Protein AF-A0AAW5MXD5-F1 (afdb_monomer)

Solvent-accessible surface area (backbone atoms only — not comparable to full-atom values): 5401 Å² total; per-residue (Å²): 115,80,79,46,56,22,78,87,73,53,84,71,69,90,78,76,86,73,88,42,74,67,58,53,9,50,72,13,36,51,37,62,46,81,44,80,34,89,93,27,66,31,27,36,43,33,41,22,47,21,78,58,17,52,60,45,50,46,63,55,48,50,64,65,31,59,96,41,93,53,45,84,32,52,41,78,48,77,46,61,78,76,97,67,68,59,80,90,68,137

Sequence (90 aa):
DALDMAEGRSRIPVEGGQYGIHALSAAAIDEVRIESGEERAVRIEIEMNNSAGIFQVDDLLATKLRGTPLEGHVEVIAQVPGETEKRLLP

Mean predicted aligned error: 8.95 Å

Foldseek 3Di:
DVQCLEPDRDPPPPPDPPPDLVVLLSLQWHGWDWDQDDQARIEIETEGLAPSVVVVVCVPPVVVLPPDPCVRRYDYHYDYPDDDHDDSDD

Organism: NCBI:txid1499973

Nearest PDB structures (foldseek):
  7b7d-assembly1_U  TM=4.768E-01  e=6.220E-01  Saccharomyces cerevisiae S288C
  5opt-assembly1_Q  TM=4.542E-01  e=5.819E-01  Trypanosoma cruzi strain CL Brener
  6xa1-assembly1_SH  TM=3.534E-01  e=3.196E-01  Homo sapiens
  7mdz-assembly1_HH  TM=3.631E-01  e=7.106E-01  Oryctolagus cuniculus
  8xxm-assembly1_SH  TM=3.624E-01  e=1.133E+00  Homo sapiens

InterPro domains:
  IPR039967 Uncharacterized protein MJ1020-like [PTHR40517] (1-85)

Secondary structure (DSSP, 8-state):
-GGGGSTTT------SS---HHHHHHHTEEEEEEEE-SSSSEEEEEEESSGGGHHHHIIIIIHHHTTSTTTTTEEEEEE--SSSPPP---

pLDDT: mean 77.64, std 16.33, range [40.41, 92.69]

Radius of gyration: 13.73 Å; Cα contacts (8 Å, |Δi|>4): 130; chains: 1; bounding box: 35×22×42 Å

Structure (mmCIF, N/CA/C/O backbone):
data_AF-A0AAW5MXD5-F1
#
_entry.id   AF-A0AAW5MXD5-F1
#
loop_
_atom_site.group_PDB
_atom_site.id
_atom_site.type_symbol
_atom_site.label_atom_id
_atom_site.label_alt_id
_atom_site.label_comp_id
_atom_site.label_asym_id
_atom_site.label_entity_id
_atom_site.label_seq_id
_atom_site.pdbx_PDB_ins_code
_atom_site.Cartn_x
_atom_site.Cartn_y
_atom_site.Cartn_z
_atom_site.occupancy
_atom_site.B_iso_or_equiv
_atom_site.auth_seq_id
_atom_site.auth_comp_id
_atom_site.auth_asym_id
_atom_site.auth_atom_id
_atom_site.pdbx_PDB_model_num
ATOM 1 N N . ASP A 1 1 ? -8.739 -9.161 -5.059 1.00 52.78 1 ASP A N 1
ATOM 2 C CA . ASP A 1 1 ? -8.560 -7.829 -5.665 1.00 52.78 1 ASP A CA 1
ATOM 3 C C . ASP A 1 1 ? -7.408 -7.061 -5.044 1.00 52.78 1 ASP A C 1
ATOM 5 O O . ASP A 1 1 ? -6.390 -6.953 -5.706 1.00 52.78 1 ASP A O 1
ATOM 9 N N . ALA A 1 2 ? -7.488 -6.576 -3.795 1.00 40.97 2 ALA A N 1
ATOM 10 C CA . ALA A 1 2 ? -6.409 -5.731 -3.258 1.00 40.97 2 ALA A CA 1
ATOM 11 C C . ALA A 1 2 ? -5.078 -6.446 -2.958 1.00 40.97 2 ALA A C 1
ATOM 13 O O . ALA A 1 2 ? -4.005 -5.869 -3.097 1.00 40.97 2 ALA A O 1
ATOM 14 N N . LEU A 1 3 ? -5.157 -7.724 -2.591 1.00 44.94 3 LEU A N 1
ATOM 15 C CA . LEU A 1 3 ? -4.001 -8.571 -2.293 1.00 44.94 3 LEU A CA 1
ATOM 16 C C . LEU A 1 3 ? -3.312 -9.116 -3.560 1.00 44.94 3 LEU A C 1
ATOM 18 O O . LEU A 1 3 ? -2.209 -9.647 -3.480 1.00 44.94 3 LEU A O 1
ATOM 22 N N . ASP A 1 4 ? -3.936 -8.988 -4.736 1.00 55.50 4 ASP A N 1
ATOM 23 C CA . ASP A 1 4 ? -3.406 -9.548 -5.989 1.00 55.50 4 ASP A CA 1
ATOM 24 C C . ASP A 1 4 ? -2.332 -8.658 -6.639 1.00 55.50 4 ASP A C 1
ATOM 26 O O . ASP A 1 4 ? -1.819 -8.986 -7.705 1.00 55.50 4 ASP A O 1
ATOM 30 N N . MET A 1 5 ? -1.984 -7.536 -6.004 1.00 53.47 5 MET A N 1
ATOM 31 C CA . MET A 1 5 ? -1.069 -6.533 -6.550 1.00 53.47 5 MET A CA 1
ATOM 32 C C . MET A 1 5 ? 0.382 -6.632 -6.060 1.00 53.47 5 MET A C 1
ATOM 34 O O . MET A 1 5 ? 1.225 -5.907 -6.575 1.00 53.47 5 MET A O 1
ATOM 38 N N . ALA A 1 6 ? 0.694 -7.504 -5.097 1.00 45.06 6 ALA A N 1
ATOM 39 C CA . ALA A 1 6 ? 2.071 -7.710 -4.641 1.00 45.06 6 ALA A CA 1
ATOM 40 C C . ALA A 1 6 ? 2.835 -8.662 -5.581 1.00 45.06 6 ALA A C 1
ATOM 42 O O . ALA A 1 6 ? 2.260 -9.640 -6.085 1.00 45.06 6 ALA A O 1
ATOM 43 N N . GLU A 1 7 ? 4.129 -8.389 -5.801 1.00 48.50 7 GLU A N 1
ATOM 44 C CA . GLU A 1 7 ? 5.027 -9.211 -6.617 1.00 48.50 7 GLU A CA 1
ATOM 45 C C . GLU A 1 7 ? 4.860 -10.708 -6.297 1.00 48.50 7 GLU A C 1
ATOM 47 O O . GLU A 1 7 ? 5.160 -11.188 -5.204 1.00 48.50 7 GLU A O 1
ATOM 52 N N . GLY A 1 8 ? 4.349 -11.467 -7.271 1.00 47.62 8 GLY A N 1
ATOM 53 C CA . GLY A 1 8 ? 4.298 -12.930 -7.206 1.00 47.62 8 GLY A CA 1
ATOM 54 C C . GLY A 1 8 ? 2.932 -13.580 -7.413 1.00 47.62 8 GLY A C 1
ATOM 55 O O . GLY A 1 8 ? 2.898 -14.800 -7.576 1.00 47.62 8 GLY A O 1
ATOM 56 N N . ARG A 1 9 ? 1.814 -12.835 -7.461 1.00 46.78 9 ARG A N 1
ATOM 57 C CA . ARG A 1 9 ? 0.488 -13.451 -7.723 1.00 46.78 9 ARG A CA 1
ATOM 58 C C . ARG A 1 9 ? -0.285 -12.922 -8.923 1.00 46.78 9 ARG A C 1
ATOM 60 O O . ARG A 1 9 ? -1.089 -13.675 -9.467 1.00 46.78 9 ARG A O 1
ATOM 67 N N . SER A 1 10 ? 0.040 -11.736 -9.427 1.00 45.22 10 SER A N 1
ATOM 68 C CA . SER A 1 10 ? -0.490 -11.258 -10.701 1.00 45.22 10 SER A CA 1
ATOM 69 C C . SER A 1 10 ? 0.641 -10.729 -11.575 1.00 45.22 10 SER A C 1
ATOM 71 O O . SER A 1 10 ? 0.889 -9.532 -11.675 1.00 45.22 10 SER A O 1
ATOM 73 N N . ARG A 1 11 ? 1.339 -11.637 -12.268 1.00 48.38 11 ARG A N 1
ATOM 74 C CA . ARG A 1 11 ? 1.845 -11.258 -13.590 1.00 48.38 11 ARG A CA 1
ATOM 75 C C . ARG A 1 11 ? 0.598 -11.074 -14.440 1.00 48.38 11 ARG A C 1
ATOM 77 O O . ARG A 1 11 ? 0.145 -12.038 -15.044 1.00 48.38 11 ARG A O 1
ATOM 84 N N . ILE A 1 12 ? 0.034 -9.869 -14.466 1.00 45.66 12 ILE A N 1
ATOM 85 C CA . ILE A 1 12 ? -0.600 -9.417 -15.698 1.00 45.66 12 ILE A CA 1
ATOM 86 C C . ILE A 1 12 ? 0.592 -9.137 -16.602 1.00 45.66 12 ILE A C 1
ATOM 88 O O . ILE A 1 12 ? 1.318 -8.169 -16.359 1.00 45.66 12 ILE A O 1
ATOM 92 N N . PRO A 1 13 ? 0.894 -10.011 -17.574 1.00 40.41 13 PRO A N 1
ATOM 93 C CA . PRO A 1 13 ? 1.875 -9.654 -18.570 1.00 40.41 13 PRO A CA 1
ATOM 94 C C . PRO A 1 13 ? 1.326 -8.389 -19.220 1.00 40.41 13 PRO A C 1
ATOM 96 O O . PRO A 1 13 ? 0.161 -8.354 -19.620 1.00 40.41 13 PRO A O 1
ATOM 99 N N . VAL A 1 14 ? 2.144 -7.348 -19.334 1.00 48.84 14 VAL A N 1
ATOM 100 C CA . VAL A 1 14 ? 1.834 -6.207 -20.201 1.00 48.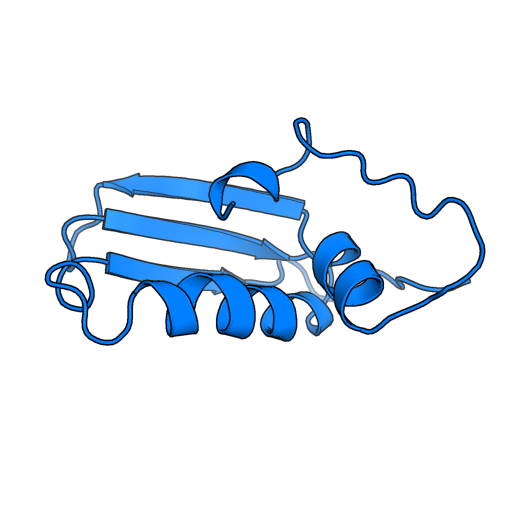84 14 VAL A CA 1
ATOM 101 C C . VAL A 1 14 ? 1.992 -6.681 -21.658 1.00 48.84 14 VAL A C 1
ATOM 103 O O . VAL A 1 14 ? 2.802 -6.179 -22.427 1.00 48.84 14 VAL A O 1
ATOM 106 N N . GLU A 1 15 ? 1.286 -7.749 -22.025 1.00 44.00 15 GLU A N 1
ATOM 107 C CA . GLU A 1 15 ? 1.227 -8.316 -23.360 1.00 44.00 15 GLU A CA 1
ATOM 108 C C . GLU A 1 15 ? 0.159 -7.536 -24.121 1.00 44.00 15 GLU A C 1
ATOM 110 O O . GLU A 1 15 ? -1.035 -7.687 -23.881 1.00 44.00 15 GLU A O 1
ATOM 115 N N . GLY A 1 16 ? 0.594 -6.677 -25.045 1.00 47.91 16 GLY A N 1
ATOM 116 C CA . GLY A 1 16 ? 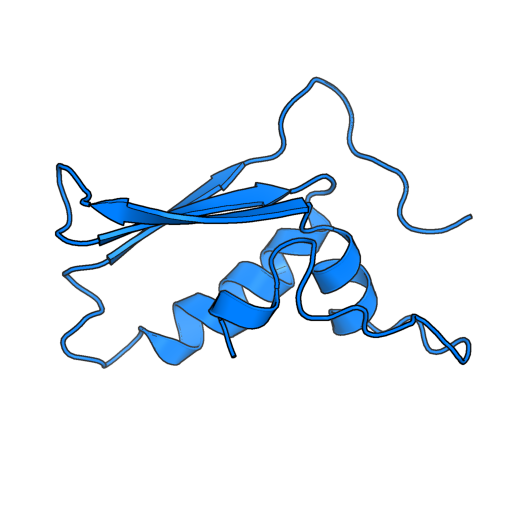-0.298 -6.183 -26.097 1.00 47.91 16 GLY A CA 1
ATOM 117 C C . GLY A 1 16 ? -0.321 -4.681 -26.360 1.00 47.91 16 GLY A C 1
ATOM 118 O O . GLY A 1 16 ? -1.207 -4.229 -27.077 1.00 47.91 16 GLY A O 1
ATOM 119 N N . GLY A 1 17 ? 0.615 -3.885 -25.834 1.00 48.88 17 GLY A N 1
ATOM 120 C CA . GLY A 1 17 ? 0.800 -2.499 -26.297 1.00 48.88 17 GLY A CA 1
ATOM 121 C C . GLY A 1 17 ? -0.315 -1.507 -25.927 1.00 48.88 17 GLY A C 1
ATOM 122 O O . GLY A 1 17 ? -0.316 -0.384 -26.426 1.00 48.88 17 GLY A O 1
ATOM 123 N N . GLN A 1 18 ? -1.238 -1.874 -25.034 1.00 50.81 18 GLN A N 1
ATOM 124 C CA . GLN A 1 18 ? -2.149 -0.924 -24.393 1.00 50.81 18 GLN A CA 1
ATOM 125 C C . GLN A 1 18 ? -1.547 -0.448 -23.068 1.00 50.81 18 GLN A C 1
ATOM 127 O O . GLN A 1 18 ? -1.793 -1.018 -22.007 1.00 50.81 18 GLN A O 1
ATOM 132 N N . TYR A 1 19 ? -0.753 0.622 -23.130 1.00 63.81 19 TYR A N 1
ATOM 133 C CA . TYR A 1 19 ? -0.277 1.352 -21.952 1.00 63.81 19 TYR A CA 1
ATOM 134 C C . TYR A 1 19 ? -1.426 2.179 -21.358 1.00 63.81 19 TYR A C 1
ATOM 136 O O . TYR A 1 19 ? -1.508 3.392 -21.535 1.00 63.81 19 TYR A O 1
ATOM 144 N N . GLY A 1 20 ? -2.377 1.500 -20.719 1.00 74.25 20 GLY A N 1
ATOM 145 C CA . GLY A 1 20 ? -3.438 2.147 -19.954 1.00 74.25 20 GLY A CA 1
ATOM 146 C C . GLY A 1 20 ? -2.931 2.628 -18.596 1.00 74.25 20 GLY A C 1
ATOM 147 O O . GLY A 1 20 ? -1.987 2.059 -18.046 1.00 74.25 20 GLY A O 1
ATOM 148 N N . ILE A 1 21 ? -3.600 3.634 -18.026 1.00 75.12 21 ILE A N 1
ATOM 149 C CA . ILE A 1 21 ? -3.260 4.187 -16.704 1.00 75.12 21 I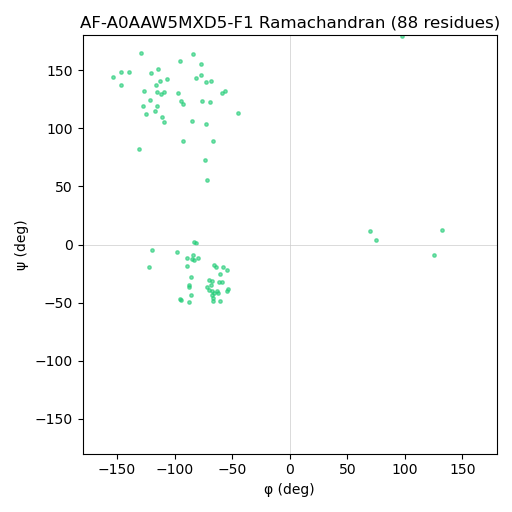LE A CA 1
ATOM 150 C C . ILE A 1 21 ? -3.193 3.101 -15.621 1.00 75.12 21 ILE A C 1
ATOM 152 O O . ILE A 1 21 ? -2.262 3.119 -14.831 1.00 75.12 21 ILE A O 1
ATOM 156 N N . HIS A 1 22 ? -4.089 2.107 -15.670 1.00 77.19 22 HIS A N 1
ATOM 157 C CA . HIS A 1 22 ? -4.126 0.979 -14.733 1.00 77.19 22 HIS A CA 1
ATOM 158 C C . HIS A 1 22 ? -2.925 0.035 -14.866 1.00 77.19 22 HIS A C 1
ATOM 160 O O . HIS A 1 22 ? -2.396 -0.442 -13.870 1.00 77.19 22 HIS A O 1
ATOM 166 N N . ALA A 1 23 ? -2.476 -0.242 -16.095 1.00 80.19 23 ALA A N 1
ATOM 167 C CA . ALA A 1 23 ? -1.319 -1.108 -16.320 1.00 80.19 23 ALA A CA 1
ATOM 168 C C . ALA A 1 23 ? -0.027 -0.419 -15.859 1.00 80.19 23 ALA A C 1
ATOM 170 O O . ALA A 1 23 ? 0.832 -1.052 -15.250 1.00 80.19 23 ALA A O 1
ATOM 171 N N . LEU A 1 24 ? 0.079 0.890 -16.108 1.00 84.56 24 LEU A N 1
ATOM 172 C CA . LEU A 1 24 ? 1.205 1.702 -15.661 1.00 84.56 24 LEU A CA 1
ATOM 173 C C . LEU A 1 24 ? 1.243 1.824 -14.133 1.00 84.56 24 LEU A C 1
ATOM 175 O O . LEU A 1 24 ? 2.294 1.630 -13.531 1.00 84.56 24 LEU A O 1
ATOM 179 N N . SER A 1 25 ? 0.101 2.105 -13.502 1.00 83.19 25 SER A N 1
ATOM 180 C CA . SER A 1 25 ? 0.004 2.219 -12.048 1.00 83.19 25 SER A CA 1
ATOM 181 C C . SER A 1 25 ? 0.207 0.879 -11.345 1.00 83.19 25 SER A C 1
ATOM 183 O O . SER A 1 25 ? 0.827 0.844 -10.292 1.00 83.19 25 SER A O 1
ATOM 185 N N . ALA A 1 26 ? -0.241 -0.237 -11.924 1.00 84.50 26 ALA A N 1
ATOM 186 C CA . ALA A 1 26 ? 0.045 -1.563 -11.379 1.00 84.50 26 ALA A CA 1
ATOM 187 C C . ALA A 1 26 ? 1.543 -1.905 -11.454 1.00 84.50 26 ALA A C 1
ATOM 189 O O . ALA A 1 26 ? 2.099 -2.400 -10.481 1.00 84.50 26 ALA A O 1
ATOM 190 N N . ALA A 1 27 ? 2.216 -1.582 -12.566 1.00 87.38 27 ALA A N 1
ATOM 191 C CA . ALA A 1 27 ? 3.660 -1.800 -12.723 1.00 87.38 27 ALA A CA 1
ATOM 192 C C . ALA A 1 27 ? 4.523 -0.948 -11.769 1.00 87.38 27 ALA A C 1
ATOM 194 O O . ALA A 1 27 ? 5.704 -1.230 -11.570 1.00 87.38 27 ALA A O 1
ATOM 195 N N . ALA A 1 28 ? 3.939 0.101 -11.193 1.00 90.62 28 ALA A N 1
ATOM 196 C CA . ALA A 1 28 ? 4.589 0.994 -10.248 1.00 90.62 28 ALA A CA 1
ATOM 197 C C . ALA A 1 28 ? 4.572 0.485 -8.795 1.00 90.62 28 ALA A C 1
ATOM 199 O O . ALA A 1 28 ? 5.232 1.082 -7.946 1.00 90.62 28 ALA A O 1
ATOM 200 N N . ILE A 1 29 ? 3.828 -0.585 -8.498 1.00 88.69 29 ILE A N 1
ATOM 201 C CA . ILE A 1 29 ? 3.773 -1.210 -7.172 1.00 88.69 29 ILE A CA 1
ATOM 202 C C . ILE A 1 29 ? 4.776 -2.365 -7.129 1.00 88.69 29 ILE A C 1
ATOM 204 O O . ILE A 1 29 ? 4.691 -3.275 -7.950 1.00 88.69 29 ILE A O 1
ATOM 208 N N . ASP A 1 30 ? 5.707 -2.332 -6.175 1.00 88.88 30 ASP A N 1
ATOM 209 C CA . ASP A 1 30 ? 6.637 -3.439 -5.917 1.00 88.88 30 ASP A CA 1
ATOM 210 C C . ASP A 1 30 ? 6.000 -4.432 -4.924 1.00 88.88 30 ASP A C 1
ATOM 212 O O . ASP A 1 30 ? 5.919 -5.632 -5.197 1.00 88.88 30 ASP A O 1
ATOM 216 N N . GLU A 1 31 ? 5.468 -3.951 -3.794 1.00 88.25 31 GLU A N 1
ATOM 217 C CA . GLU A 1 31 ? 4.944 -4.826 -2.740 1.00 88.25 31 GLU A CA 1
ATOM 218 C C . GLU A 1 31 ? 3.738 -4.233 -1.998 1.00 88.25 31 GLU A C 1
ATOM 220 O O . GLU A 1 31 ? 3.630 -3.023 -1.808 1.00 88.25 31 GLU A O 1
ATOM 225 N N . VAL A 1 32 ? 2.832 -5.108 -1.547 1.00 88.38 32 VAL A N 1
ATOM 226 C CA . VAL A 1 32 ? 1.729 -4.775 -0.636 1.00 88.38 32 VAL A CA 1
ATOM 227 C C . VAL A 1 32 ? 1.778 -5.732 0.551 1.00 88.38 32 VAL A C 1
ATOM 229 O O . VAL A 1 32 ? 1.631 -6.943 0.375 1.00 88.38 32 VAL A O 1
ATOM 232 N N . ARG A 1 33 ? 1.944 -5.195 1.760 1.00 89.75 33 ARG A N 1
ATOM 233 C CA . ARG A 1 33 ? 1.935 -5.951 3.018 1.00 89.75 33 ARG A CA 1
ATOM 234 C C . ARG A 1 33 ? 0.716 -5.571 3.843 1.00 89.75 33 ARG A C 1
ATOM 236 O O . ARG A 1 33 ? 0.328 -4.408 3.895 1.00 89.75 33 ARG A O 1
ATOM 243 N N . ILE A 1 34 ? 0.109 -6.565 4.485 1.00 90.31 34 ILE A N 1
ATOM 244 C CA . ILE A 1 34 ? -0.979 -6.363 5.443 1.00 90.31 34 ILE A CA 1
ATOM 245 C C . ILE A 1 34 ? -0.478 -6.815 6.804 1.00 90.31 34 ILE A C 1
ATOM 247 O O . ILE A 1 34 ? -0.147 -7.985 6.991 1.00 90.31 34 ILE A O 1
ATOM 251 N N . GLU A 1 35 ? -0.456 -5.886 7.744 1.00 91.75 35 GLU A N 1
ATOM 252 C CA . GLU A 1 35 ? 0.075 -6.085 9.082 1.00 91.75 35 GLU A CA 1
ATOM 253 C C . GLU A 1 35 ? -0.933 -5.637 10.142 1.00 91.75 35 GLU A C 1
ATOM 255 O O . GLU A 1 35 ? -1.919 -4.944 9.866 1.00 91.75 35 GLU A O 1
ATOM 260 N N . SER A 1 36 ? -0.692 -6.055 11.382 1.00 92.00 36 SER A N 1
ATOM 261 C CA . SER A 1 36 ? -1.398 -5.496 12.532 1.00 92.00 36 SER A CA 1
ATOM 262 C C . SER A 1 36 ? -0.935 -4.056 12.726 1.00 92.00 36 SER A C 1
ATOM 264 O O . SER A 1 36 ? 0.260 -3.820 12.887 1.00 92.00 36 SER A O 1
ATOM 266 N N . GLY A 1 37 ? -1.863 -3.102 12.707 1.00 89.75 37 GLY A N 1
ATOM 267 C CA . GLY A 1 37 ? -1.525 -1.701 12.959 1.00 89.75 37 GLY A CA 1
ATOM 268 C C . GLY A 1 37 ? -1.480 -1.374 14.454 1.00 89.75 37 GLY A C 1
ATOM 269 O O . GLY A 1 37 ? -1.975 -2.129 15.297 1.00 89.75 37 GLY A O 1
ATOM 270 N N . GLU A 1 38 ? -0.871 -0.234 14.781 1.00 86.31 38 GLU A N 1
ATOM 271 C CA . GLU A 1 38 ? -0.773 0.266 16.160 1.00 86.31 38 GLU A CA 1
ATOM 272 C C . GLU A 1 38 ? -1.908 1.248 16.488 1.00 86.31 38 GLU A C 1
ATOM 274 O O . GLU A 1 38 ? -2.578 1.110 17.511 1.00 86.31 38 GLU A O 1
ATOM 279 N N . GLU A 1 39 ? -2.157 2.223 15.604 1.00 85.25 39 GLU A N 1
ATOM 280 C CA . GLU A 1 39 ? -3.230 3.217 15.764 1.00 85.25 39 GLU A CA 1
ATOM 281 C C . GLU A 1 39 ? -4.569 2.734 15.190 1.00 85.25 39 GLU A C 1
ATOM 283 O O . GLU A 1 39 ? -5.644 3.006 15.734 1.00 85.25 39 GLU A O 1
ATOM 288 N N . ARG A 1 40 ? -4.511 2.004 14.073 1.00 88.69 40 ARG A N 1
ATOM 289 C CA . ARG A 1 40 ? -5.647 1.336 13.429 1.00 88.69 40 ARG A CA 1
ATOM 290 C C . ARG A 1 40 ? -5.425 -0.172 13.505 1.00 88.69 40 ARG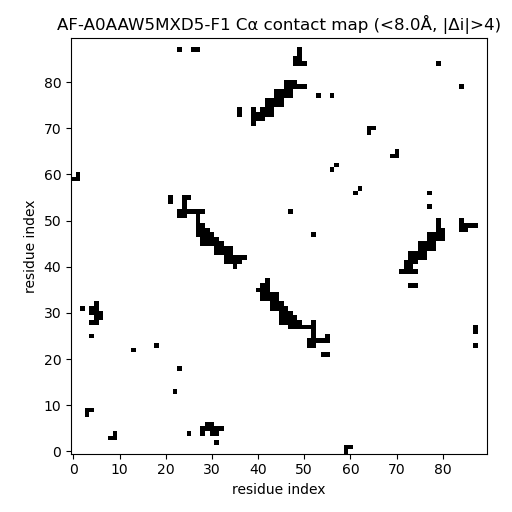 A C 1
ATOM 292 O O . ARG A 1 40 ? -4.292 -0.623 13.530 1.00 88.69 40 ARG A O 1
ATOM 299 N N . ALA A 1 41 ? -6.496 -0.963 13.539 1.00 89.50 41 ALA A N 1
ATOM 300 C CA . ALA A 1 41 ? -6.391 -2.414 13.729 1.00 89.50 41 ALA A CA 1
ATOM 301 C C . ALA A 1 41 ? -5.590 -3.116 12.617 1.00 89.50 41 ALA A C 1
ATOM 303 O O . ALA A 1 41 ? -4.928 -4.121 12.869 1.00 89.50 41 ALA A O 1
ATOM 304 N N . VAL A 1 42 ? -5.654 -2.591 11.393 1.00 91.44 42 VAL A N 1
ATOM 305 C CA . VAL A 1 42 ? -4.966 -3.135 10.221 1.00 91.44 42 VAL A CA 1
ATOM 306 C C . VAL A 1 42 ? -4.144 -2.035 9.567 1.00 91.44 42 VAL A C 1
ATOM 308 O O . VAL A 1 42 ? -4.672 -0.958 9.291 1.00 91.44 42 VAL A O 1
ATOM 311 N N . ARG A 1 43 ? -2.882 -2.330 9.263 1.00 91.69 43 ARG A N 1
ATOM 312 C CA . ARG A 1 43 ? -2.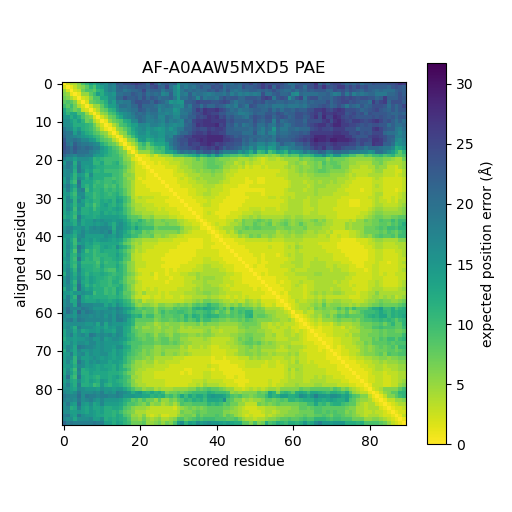000 -1.491 8.455 1.00 91.69 43 ARG A CA 1
ATOM 313 C C . ARG A 1 43 ? -1.765 -2.144 7.102 1.00 91.69 43 ARG A C 1
ATOM 315 O O . ARG A 1 43 ? -1.440 -3.325 7.030 1.00 91.69 43 ARG A O 1
ATOM 322 N N . ILE A 1 44 ? -1.925 -1.372 6.035 1.00 90.25 44 ILE A N 1
ATOM 323 C CA . ILE A 1 44 ? -1.580 -1.777 4.674 1.00 90.25 44 ILE A CA 1
ATOM 324 C C . ILE A 1 44 ? -0.385 -0.940 4.238 1.00 90.25 44 ILE A C 1
ATOM 326 O O . ILE A 1 44 ? -0.520 0.265 4.031 1.00 90.25 44 ILE A O 1
ATOM 330 N N . GLU A 1 45 ? 0.776 -1.571 4.112 1.00 91.19 45 GLU A N 1
ATOM 331 C CA . GLU A 1 45 ? 1.990 -0.927 3.616 1.00 91.19 45 GLU A CA 1
ATOM 332 C C . GLU A 1 45 ? 2.167 -1.229 2.132 1.00 91.19 45 GLU A C 1
ATOM 334 O O . GLU A 1 45 ? 2.068 -2.380 1.707 1.00 91.19 45 GLU A O 1
ATOM 339 N N . ILE A 1 46 ? 2.413 -0.191 1.340 1.00 91.00 46 ILE A N 1
ATOM 340 C CA . ILE A 1 46 ? 2.550 -0.281 -0.109 1.00 91.00 46 ILE A CA 1
ATOM 341 C C . ILE A 1 46 ? 3.891 0.318 -0.495 1.00 91.00 46 ILE A C 1
ATOM 343 O O . ILE A 1 46 ? 4.111 1.525 -0.368 1.00 91.00 46 ILE A O 1
ATOM 347 N N . GLU A 1 47 ? 4.779 -0.540 -0.977 1.00 92.31 47 GLU A N 1
ATOM 348 C CA . GLU A 1 47 ? 6.070 -0.155 -1.521 1.00 92.31 47 GLU A CA 1
ATOM 349 C C . GLU A 1 47 ? 5.930 0.035 -3.030 1.00 92.31 47 GLU A C 1
ATOM 351 O O . GLU A 1 47 ? 5.516 -0.870 -3.757 1.00 92.31 47 GLU A O 1
ATOM 356 N N . MET A 1 48 ? 6.233 1.238 -3.504 1.00 91.88 48 MET A N 1
ATOM 357 C CA . MET A 1 48 ? 6.083 1.628 -4.898 1.00 91.88 48 MET A CA 1
ATOM 358 C C . MET A 1 48 ? 7.445 1.952 -5.488 1.00 91.88 48 MET A C 1
ATOM 360 O O . MET A 1 48 ? 8.230 2.671 -4.887 1.00 91.88 48 MET A O 1
ATOM 364 N N . ASN A 1 49 ? 7.718 1.506 -6.705 1.00 90.12 49 ASN A N 1
ATOM 365 C CA . ASN A 1 49 ? 8.923 1.922 -7.417 1.00 90.12 49 ASN A CA 1
ATOM 366 C C . ASN A 1 49 ? 8.762 3.249 -8.171 1.00 90.12 49 ASN A C 1
ATOM 368 O O . ASN A 1 49 ? 9.750 3.820 -8.640 1.00 90.12 49 ASN A O 1
ATOM 372 N N . ASN A 1 50 ? 7.525 3.721 -8.316 1.00 92.19 50 ASN A N 1
ATOM 373 C CA . ASN A 1 50 ? 7.179 4.940 -9.026 1.00 92.19 50 ASN A CA 1
ATOM 374 C C . ASN A 1 50 ? 5.875 5.520 -8.460 1.00 92.19 50 ASN A C 1
ATOM 376 O O . ASN A 1 50 ? 4.953 4.786 -8.100 1.00 92.19 50 ASN A O 1
ATOM 380 N N . SER A 1 51 ? 5.770 6.844 -8.402 1.00 91.81 51 SER A N 1
ATOM 381 C CA . SER A 1 51 ? 4.592 7.524 -7.854 1.00 91.81 51 SER A CA 1
ATOM 382 C C . SER A 1 51 ? 3.309 7.274 -8.651 1.00 91.81 51 SER A C 1
ATOM 384 O O . SER A 1 51 ? 2.222 7.391 -8.087 1.00 91.81 51 SER A O 1
ATOM 386 N N . ALA A 1 52 ? 3.394 6.843 -9.916 1.00 89.62 52 ALA A N 1
ATOM 387 C CA . ALA A 1 52 ? 2.244 6.420 -10.719 1.00 89.62 52 ALA A CA 1
ATOM 388 C C . ALA A 1 52 ? 1.401 5.321 -10.043 1.00 89.62 52 ALA A C 1
ATOM 390 O O . ALA A 1 52 ? 0.210 5.197 -10.337 1.00 89.62 52 ALA A O 1
ATOM 391 N N . GLY A 1 53 ? 1.981 4.567 -9.102 1.00 87.62 53 GLY A N 1
ATOM 392 C CA . GLY A 1 53 ? 1.279 3.563 -8.304 1.00 87.62 53 GLY A CA 1
ATOM 393 C C . GLY A 1 53 ? 0.145 4.127 -7.454 1.00 87.62 53 GLY A C 1
ATOM 394 O O . GLY A 1 53 ? -0.834 3.426 -7.197 1.00 87.62 53 GLY A O 1
ATOM 395 N N . ILE A 1 54 ? 0.202 5.416 -7.101 1.00 88.69 54 ILE A N 1
ATOM 396 C CA . ILE A 1 54 ? -0.793 6.062 -6.240 1.00 88.69 54 ILE A CA 1
ATOM 397 C C . ILE A 1 54 ? -2.212 5.989 -6.811 1.00 88.69 54 ILE A C 1
ATOM 399 O O . ILE A 1 54 ? -3.171 5.867 -6.054 1.00 88.69 54 ILE A O 1
ATOM 403 N N . PHE A 1 55 ? -2.356 6.005 -8.140 1.00 86.19 55 PHE A N 1
ATOM 404 C CA . PHE A 1 55 ? -3.660 5.878 -8.788 1.00 86.19 55 PHE A CA 1
ATOM 405 C C . PHE A 1 55 ? -4.298 4.520 -8.488 1.00 86.19 55 PHE A C 1
ATOM 407 O O . PHE A 1 55 ? -5.489 4.439 -8.205 1.00 86.19 55 PHE A O 1
ATOM 414 N N . GLN A 1 56 ? -3.489 3.459 -8.482 1.00 83.31 56 GLN A N 1
ATOM 415 C CA . GLN A 1 56 ? -3.961 2.128 -8.142 1.00 83.31 56 GLN A CA 1
ATOM 416 C C . GLN A 1 56 ? -4.268 2.013 -6.644 1.00 83.31 56 GLN A C 1
ATOM 418 O O . GLN A 1 56 ? -5.245 1.369 -6.281 1.00 83.31 56 GLN A O 1
ATOM 423 N N . VAL A 1 57 ? -3.482 2.663 -5.778 1.00 84.75 57 VAL A N 1
ATOM 424 C CA . VAL A 1 57 ? -3.757 2.725 -4.332 1.00 84.75 57 VAL A CA 1
ATOM 425 C C . VAL A 1 57 ? -5.106 3.394 -4.054 1.00 84.75 57 VAL A C 1
ATOM 427 O O . VAL A 1 57 ? -5.921 2.838 -3.319 1.00 84.75 57 VAL A O 1
ATOM 430 N N . ASP A 1 58 ? -5.375 4.553 -4.659 1.00 83.31 58 ASP A N 1
ATOM 431 C CA . ASP A 1 58 ? -6.632 5.283 -4.455 1.00 83.31 58 ASP A CA 1
ATOM 432 C C . ASP A 1 58 ? -7.834 4.515 -5.031 1.00 83.31 58 ASP A C 1
ATOM 434 O O . ASP A 1 58 ? -8.821 4.277 -4.329 1.00 83.31 58 ASP A O 1
ATOM 438 N N . ASP A 1 59 ? -7.728 4.033 -6.274 1.00 75.12 59 ASP A N 1
ATOM 439 C CA . ASP A 1 59 ? -8.815 3.310 -6.944 1.00 75.12 59 ASP A CA 1
ATOM 440 C C . ASP A 1 59 ? -9.186 2.011 -6.209 1.00 75.12 59 ASP A C 1
ATOM 442 O O . ASP A 1 59 ? -10.363 1.701 -6.005 1.00 75.12 59 ASP A O 1
ATOM 446 N N . LEU A 1 60 ? -8.183 1.266 -5.745 1.00 68.06 60 LEU A N 1
ATOM 447 C CA . LEU A 1 60 ? -8.365 -0.060 -5.171 1.00 68.06 60 LEU A CA 1
ATOM 448 C C . LEU A 1 60 ? -8.700 -0.031 -3.677 1.00 68.06 60 LEU A C 1
ATOM 450 O O . LEU A 1 60 ? -9.566 -0.785 -3.237 1.00 68.06 60 LEU A O 1
ATOM 454 N N . LEU A 1 61 ? -8.016 0.793 -2.880 1.00 71.25 61 LEU A N 1
ATOM 455 C CA . LEU A 1 61 ? -8.172 0.774 -1.423 1.00 71.25 61 LEU A CA 1
ATOM 456 C C . LEU A 1 61 ? -9.176 1.813 -0.952 1.00 71.25 61 LEU A C 1
ATOM 458 O O . LEU A 1 61 ? -10.076 1.473 -0.183 1.00 71.25 61 LEU A O 1
ATOM 462 N N . ALA A 1 62 ? -9.092 3.052 -1.438 1.00 68.50 62 ALA A N 1
ATOM 463 C CA . ALA A 1 62 ? -9.985 4.100 -0.959 1.00 68.50 62 ALA A CA 1
ATOM 464 C C . ALA A 1 62 ? -11.435 3.832 -1.386 1.00 68.50 62 ALA A C 1
ATOM 466 O O . ALA A 1 62 ? -12.344 3.912 -0.562 1.00 68.50 62 ALA A O 1
ATOM 467 N N . THR A 1 63 ? -11.669 3.425 -2.635 1.00 71.19 63 THR A N 1
ATOM 468 C CA . THR A 1 63 ? -13.030 3.139 -3.125 1.00 71.19 63 THR A CA 1
ATOM 469 C C . THR A 1 63 ? -13.658 1.912 -2.462 1.00 71.19 63 THR A C 1
ATOM 471 O O . THR A 1 63 ? -14.874 1.866 -2.287 1.00 71.19 63 THR A O 1
ATOM 474 N N . LYS A 1 64 ? -12.861 0.906 -2.080 1.00 78.75 64 LYS A N 1
ATOM 475 C CA . LYS A 1 64 ? -13.375 -0.333 -1.470 1.00 78.75 64 LYS A CA 1
ATOM 476 C C . LYS A 1 64 ? -13.566 -0.231 0.040 1.00 78.75 64 LYS A C 1
ATOM 478 O O . LYS A 1 64 ? -14.410 -0.945 0.573 1.00 78.75 64 LYS A O 1
ATOM 483 N N . LEU A 1 65 ? -12.796 0.620 0.720 1.00 81.75 65 LEU A N 1
ATOM 484 C CA . LEU A 1 65 ? -12.900 0.816 2.167 1.00 81.75 65 LEU A CA 1
ATOM 485 C C . LEU A 1 65 ? -13.931 1.882 2.541 1.00 81.75 65 LEU A C 1
ATOM 487 O O . LEU A 1 65 ? -14.611 1.713 3.555 1.00 81.75 65 LEU A O 1
ATOM 491 N N . ARG A 1 66 ? -14.084 2.942 1.735 1.00 83.88 66 ARG A N 1
ATOM 492 C CA . ARG A 1 66 ? -15.042 4.025 2.006 1.00 83.88 66 ARG A CA 1
ATOM 493 C C . ARG A 1 66 ? -16.468 3.494 2.157 1.00 83.88 66 ARG A C 1
ATOM 495 O O . ARG A 1 66 ? -16.955 2.724 1.333 1.00 83.88 66 ARG A O 1
ATOM 502 N N . GLY A 1 67 ? -17.149 3.933 3.210 1.00 85.50 67 GLY A N 1
ATOM 503 C CA . GLY A 1 67 ? -18.521 3.542 3.527 1.00 85.50 67 GLY A CA 1
ATOM 504 C C . GLY A 1 67 ? -18.662 2.133 4.105 1.00 85.50 67 GLY A C 1
ATOM 505 O O . GLY A 1 67 ? -19.785 1.689 4.348 1.00 85.50 67 GLY A O 1
ATOM 506 N N . THR A 1 68 ? -17.557 1.421 4.342 1.00 86.88 68 THR A N 1
ATOM 507 C CA . THR A 1 68 ? -17.576 0.119 5.016 1.00 86.88 68 THR A CA 1
ATOM 508 C C . THR A 1 68 ? -17.305 0.277 6.514 1.00 86.88 68 THR A C 1
ATOM 510 O O . THR A 1 68 ? -16.647 1.234 6.926 1.00 86.88 68 THR A O 1
ATOM 513 N N . PRO A 1 69 ? -17.714 -0.689 7.358 1.00 89.25 69 PRO A N 1
ATOM 514 C CA . PRO A 1 69 ? -17.338 -0.690 8.772 1.00 89.25 69 PRO A CA 1
ATOM 515 C C . PRO A 1 69 ? -15.820 -0.700 9.008 1.00 89.25 69 PRO A C 1
ATOM 517 O O . PRO A 1 69 ? -15.381 -0.351 10.095 1.00 89.25 69 PRO A O 1
ATOM 520 N N . LEU A 1 70 ? -15.021 -1.097 8.008 1.00 85.31 70 LEU A N 1
ATOM 521 C CA . LEU A 1 70 ? -13.564 -1.188 8.098 1.00 85.31 70 LEU A CA 1
ATOM 522 C C . LEU A 1 70 ? -12.851 0.147 7.856 1.00 85.31 70 LEU A C 1
ATOM 524 O O . LEU A 1 70 ? -11.675 0.252 8.188 1.00 85.31 70 LEU A O 1
ATOM 528 N N . GLU A 1 71 ? -13.531 1.172 7.333 1.00 86.62 71 GLU A N 1
ATOM 529 C CA . GLU A 1 71 ? -12.921 2.468 6.992 1.00 86.62 71 GLU A CA 1
ATOM 530 C C . GLU A 1 71 ? -12.172 3.096 8.177 1.00 86.62 71 GLU A C 1
ATOM 532 O O . GLU A 1 71 ? -11.068 3.612 8.031 1.00 86.62 71 GLU A O 1
ATOM 537 N N . GLY A 1 72 ? -12.742 2.997 9.381 1.00 88.94 72 GLY A N 1
ATOM 538 C CA . GLY A 1 72 ? -12.133 3.501 10.613 1.00 88.94 72 GLY A CA 1
ATOM 539 C C . GLY A 1 72 ? -11.122 2.554 11.268 1.00 88.94 72 GLY A C 1
ATOM 540 O O . GLY A 1 72 ? -10.608 2.869 12.341 1.00 88.94 72 GLY A O 1
ATOM 541 N N . HIS A 1 73 ? -10.844 1.396 10.680 1.00 91.00 73 HIS A N 1
ATOM 542 C CA . HIS A 1 73 ? -9.994 0.360 11.273 1.00 91.00 73 HIS A CA 1
ATOM 543 C C . HIS A 1 73 ? -8.761 0.031 10.439 1.00 91.00 73 HIS A C 1
ATOM 545 O O . HIS A 1 73 ? -7.923 -0.741 10.903 1.00 91.00 73 HIS A O 1
ATOM 551 N N . VAL A 1 74 ? -8.641 0.618 9.251 1.00 89.69 74 VAL A N 1
ATOM 552 C CA . VAL A 1 74 ? -7.532 0.388 8.330 1.00 89.69 74 VAL A CA 1
ATOM 553 C C . VAL A 1 74 ? -6.743 1.682 8.155 1.00 89.69 74 VAL A C 1
ATOM 555 O O . VAL A 1 74 ? -7.322 2.733 7.888 1.00 89.69 74 VAL A O 1
ATOM 558 N N . GLU A 1 75 ? -5.424 1.608 8.287 1.00 89.81 75 GLU A N 1
ATOM 559 C CA . GLU A 1 75 ? -4.497 2.637 7.816 1.00 89.81 75 GLU A CA 1
ATOM 560 C C . GLU A 1 75 ? -3.766 2.150 6.565 1.00 89.81 75 GLU A C 1
ATO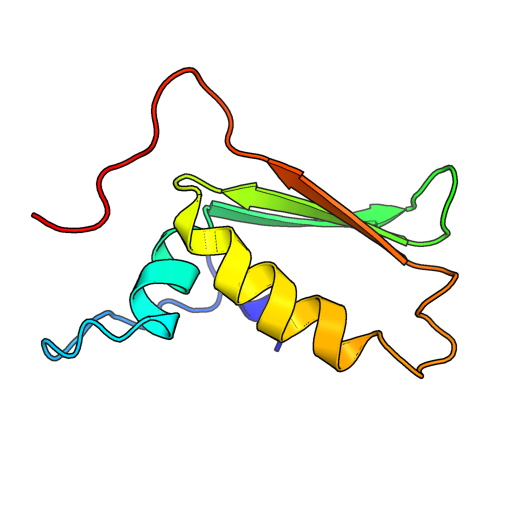M 562 O O . GLU A 1 75 ? -3.432 0.971 6.449 1.00 89.81 75 GLU A O 1
ATOM 567 N N . VAL A 1 76 ? -3.525 3.059 5.621 1.00 88.75 76 VAL A N 1
ATOM 568 C CA . VAL A 1 76 ? -2.788 2.772 4.386 1.00 88.75 76 VAL A CA 1
ATOM 569 C C . VAL A 1 76 ? -1.576 3.689 4.332 1.00 88.75 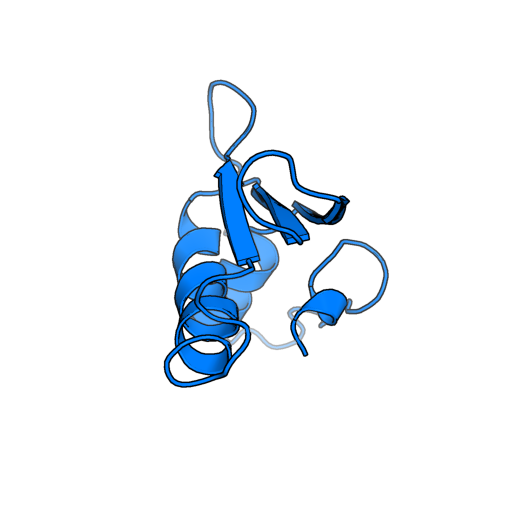76 VAL A C 1
ATOM 571 O O . VAL A 1 76 ? -1.722 4.909 4.388 1.00 88.75 76 VAL A O 1
ATOM 574 N N . ILE A 1 77 ? -0.391 3.099 4.206 1.00 90.88 77 ILE A N 1
ATOM 575 C CA . ILE A 1 77 ? 0.884 3.801 4.080 1.00 90.88 77 ILE A CA 1
ATOM 576 C C . ILE A 1 77 ? 1.465 3.449 2.715 1.00 90.88 77 ILE A C 1
ATOM 578 O O . ILE A 1 77 ? 1.796 2.296 2.461 1.00 90.88 77 ILE A O 1
ATOM 582 N N . ALA A 1 78 ? 1.586 4.439 1.833 1.00 91.12 78 ALA A N 1
ATOM 583 C CA . ALA A 1 78 ? 2.201 4.272 0.521 1.00 91.12 78 ALA A CA 1
ATOM 584 C C . ALA A 1 78 ? 3.520 5.044 0.466 1.00 91.12 78 ALA A C 1
ATOM 586 O O . ALA A 1 78 ? 3.558 6.230 0.801 1.00 91.12 78 ALA A O 1
ATOM 587 N N . GLN A 1 79 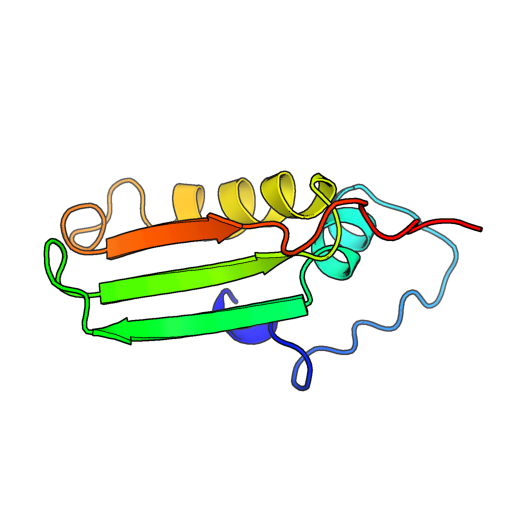? 4.590 4.381 0.038 1.00 92.69 79 GLN A N 1
ATOM 588 C CA . GLN A 1 79 ? 5.930 4.960 -0.003 1.00 92.69 79 GLN A CA 1
ATOM 589 C C . GLN A 1 79 ? 6.688 4.558 -1.265 1.00 92.69 79 GLN A C 1
ATOM 591 O O . GLN A 1 79 ? 6.519 3.454 -1.777 1.00 92.69 79 GLN A O 1
ATOM 596 N N . VAL A 1 80 ? 7.554 5.456 -1.735 1.00 92.12 80 VAL A N 1
ATOM 597 C CA . VAL A 1 80 ? 8.550 5.170 -2.772 1.00 92.12 80 VAL A CA 1
ATOM 598 C C . VAL A 1 80 ? 9.923 5.166 -2.100 1.00 92.12 80 VAL A C 1
ATOM 600 O O . VAL A 1 80 ? 10.396 6.238 -1.718 1.00 92.12 80 VAL A O 1
ATOM 603 N N . PRO A 1 81 ? 10.554 4.002 -1.872 1.00 84.62 81 PRO A N 1
ATOM 604 C CA . PRO A 1 81 ? 11.859 3.954 -1.234 1.00 84.62 81 PRO A CA 1
ATOM 605 C C . PRO A 1 81 ? 12.958 4.447 -2.187 1.00 84.62 81 PRO A C 1
ATOM 607 O O . PRO A 1 81 ? 12.985 4.106 -3.369 1.00 84.62 81 PRO A O 1
ATOM 610 N N . GLY A 1 82 ? 13.911 5.215 -1.651 1.00 80.38 82 GLY A N 1
ATOM 611 C CA . GLY A 1 82 ? 15.081 5.714 -2.385 1.00 80.38 82 GLY A CA 1
ATOM 612 C C . GLY A 1 82 ? 14.953 7.149 -2.911 1.00 80.38 82 GLY A C 1
ATOM 613 O O . GLY A 1 82 ? 13.955 7.829 -2.701 1.00 80.38 82 GLY A O 1
ATOM 614 N N . GLU A 1 83 ? 16.012 7.635 -3.568 1.00 73.31 83 GLU A N 1
ATOM 615 C CA . GLU A 1 83 ? 16.109 9.028 -4.046 1.00 73.31 83 GLU A CA 1
ATOM 616 C C . GLU A 1 83 ? 15.542 9.233 -5.462 1.00 73.31 83 GLU A C 1
ATOM 618 O O . GLU A 1 83 ? 15.415 10.367 -5.923 1.00 73.31 83 GLU A O 1
ATOM 623 N N . THR A 1 84 ? 15.251 8.163 -6.210 1.00 80.75 84 THR A N 1
ATOM 624 C CA . THR A 1 84 ? 14.820 8.259 -7.615 1.00 80.75 84 THR A CA 1
ATOM 625 C C . THR A 1 84 ? 13.828 7.161 -7.980 1.00 80.75 84 THR A C 1
ATOM 627 O O . THR A 1 84 ? 14.033 5.996 -7.654 1.00 80.75 84 THR A O 1
ATOM 630 N N . GLU A 1 85 ? 12.779 7.536 -8.712 1.00 87.81 85 GLU A N 1
ATOM 631 C CA . GLU A 1 85 ? 11.749 6.613 -9.194 1.00 87.81 85 GLU A CA 1
ATOM 632 C C . GLU A 1 85 ? 12.227 5.787 -10.399 1.00 87.81 85 GLU A C 1
ATOM 634 O O . GLU A 1 85 ? 12.951 6.282 -11.271 1.00 87.81 85 GLU A O 1
ATOM 639 N N . LYS A 1 86 ? 11.778 4.530 -10.500 1.00 86.44 86 LYS A N 1
ATOM 640 C CA . LYS A 1 86 ? 12.033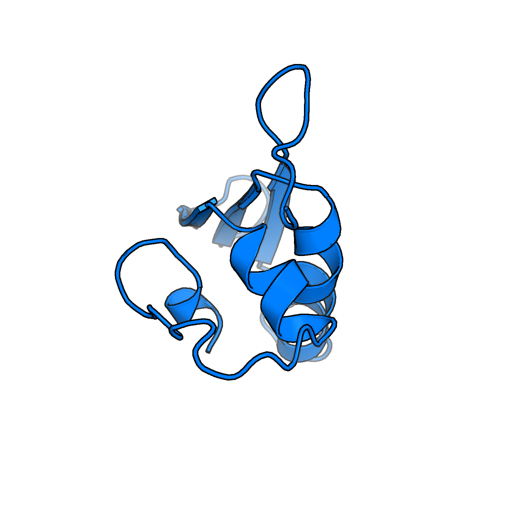 3.690 -11.677 1.00 86.44 86 LYS A CA 1
ATOM 641 C C . LYS A 1 86 ? 11.262 4.241 -12.877 1.00 86.44 86 LYS A C 1
ATOM 643 O O . LYS A 1 86 ? 10.110 4.663 -12.771 1.00 86.44 86 LYS A O 1
ATOM 648 N N . ARG A 1 87 ? 11.891 4.214 -14.055 1.00 84.94 87 ARG A N 1
ATOM 649 C CA . ARG A 1 87 ? 11.210 4.534 -15.314 1.00 84.94 87 ARG A CA 1
ATOM 650 C C . ARG A 1 87 ? 10.344 3.341 -15.727 1.00 84.94 87 ARG A C 1
ATOM 652 O O . ARG A 1 87 ? 10.860 2.242 -15.891 1.00 84.94 87 ARG A O 1
ATOM 659 N N . LEU A 1 88 ? 9.049 3.579 -15.919 1.00 81.44 88 LEU A N 1
ATOM 660 C CA . LEU A 1 88 ? 8.068 2.533 -16.240 1.00 81.44 88 LEU A CA 1
ATOM 661 C C . LEU A 1 88 ? 7.892 2.269 -17.745 1.00 81.44 88 LEU A C 1
ATOM 663 O O . LEU A 1 88 ? 7.359 1.235 -18.137 1.00 81.44 88 LEU A O 1
ATOM 667 N N . LEU A 1 89 ? 8.313 3.210 -18.591 1.00 78.94 89 LEU A N 1
ATOM 668 C CA . LEU A 1 89 ? 8.246 3.118 -20.051 1.00 78.94 89 LEU A CA 1
ATOM 669 C C . LEU A 1 89 ? 9.664 3.218 -20.637 1.00 78.94 89 LEU A C 1
ATOM 671 O O . LEU A 1 89 ? 10.490 3.903 -20.038 1.00 78.94 89 LEU A O 1
ATOM 675 N N . PRO A 1 90 ? 9.968 2.554 -21.765 1.00 70.06 90 PRO A N 1
ATOM 676 C CA . PRO A 1 90 ? 11.267 2.678 -22.434 1.00 70.06 90 PRO A CA 1
ATOM 677 C C . PRO A 1 90 ? 11.616 4.137 -22.792 1.00 70.06 90 PRO A C 1
ATOM 679 O O . PRO A 1 90 ? 10.736 4.843 -23.330 1.00 70.06 90 PRO A O 1
#